Protein AF-A0A9E3J0F0-F1 (afdb_monomer)

Sequence (155 aa):
MRTVVLALVGASLLGAGAAQAAPTAANPTARASAAAAADGRCILVMNLLARDPKNRDAATRGTFYYLGRLAARSQTGDLTAILVASGKSLSGQAQLQSELKRCGGDLNASGGKLGAAFQQLQQMGPAAPAGPAPAAAPTPAPGQPAPLFPPPAPK

Structure (mmCIF, N/CA/C/O backbone):
data_AF-A0A9E3J0F0-F1
#
_entry.id   AF-A0A9E3J0F0-F1
#
loop_
_atom_site.group_PDB
_atom_site.id
_atom_site.type_symbol
_atom_site.label_atom_id
_atom_site.label_alt_id
_atom_site.label_comp_id
_atom_site.label_asym_id
_atom_site.label_entity_id
_atom_site.label_seq_id
_atom_site.pdbx_PDB_ins_code
_atom_site.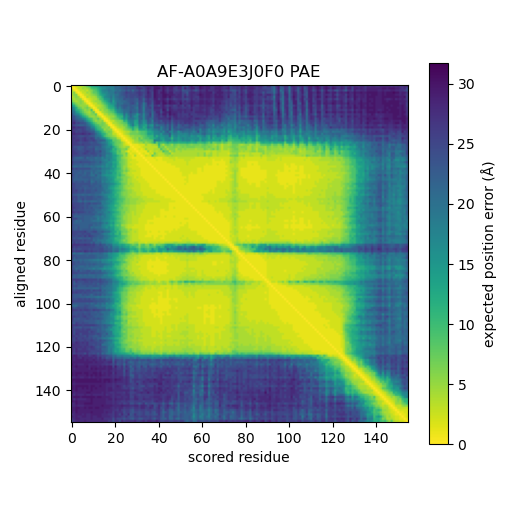Cartn_x
_atom_site.Cartn_y
_atom_site.Cartn_z
_atom_site.occupancy
_atom_site.B_iso_or_equiv
_atom_site.auth_seq_id
_atom_site.auth_comp_id
_atom_site.auth_asym_id
_atom_site.auth_atom_id
_atom_site.pdbx_PDB_model_num
ATOM 1 N N . MET A 1 1 ? -1.176 41.275 8.648 1.00 50.50 1 MET A N 1
ATOM 2 C CA . MET A 1 1 ? -0.461 41.918 9.769 1.00 50.50 1 MET A CA 1
ATOM 3 C C . MET A 1 1 ? 0.715 41.038 10.142 1.00 50.50 1 MET A C 1
ATOM 5 O O . MET A 1 1 ? 0.542 39.841 10.314 1.00 50.50 1 MET A O 1
ATOM 9 N N . ARG A 1 2 ? 1.909 41.632 10.114 1.00 59.38 2 ARG A N 1
ATOM 10 C CA . ARG A 1 2 ? 3.206 41.030 10.427 1.00 59.38 2 ARG A CA 1
ATOM 11 C C . ARG A 1 2 ? 3.333 40.862 11.941 1.00 59.38 2 ARG A C 1
ATOM 13 O O . ARG A 1 2 ? 3.144 41.843 12.655 1.00 59.38 2 ARG A O 1
ATOM 20 N N . THR A 1 3 ? 3.773 39.700 12.407 1.00 55.47 3 THR A N 1
ATOM 21 C CA . THR A 1 3 ? 4.502 39.621 13.679 1.00 55.47 3 THR A CA 1
ATOM 22 C C . THR A 1 3 ? 5.644 38.629 13.532 1.00 55.47 3 THR A C 1
ATOM 24 O O . THR A 1 3 ? 5.456 37.428 13.376 1.00 55.47 3 THR A O 1
ATOM 27 N N . VAL A 1 4 ? 6.833 39.217 13.492 1.00 59.78 4 VAL A N 1
ATOM 28 C CA . VAL A 1 4 ? 8.146 38.595 13.603 1.00 59.78 4 VAL A CA 1
ATOM 29 C C . VAL A 1 4 ? 8.370 38.289 15.081 1.00 59.78 4 VAL A C 1
ATOM 31 O O . VAL A 1 4 ? 8.208 39.200 15.889 1.00 59.78 4 VAL A O 1
ATOM 34 N N . VAL A 1 5 ? 8.801 37.076 15.433 1.00 59.00 5 VAL A N 1
ATOM 35 C CA . VAL A 1 5 ? 9.600 36.869 16.649 1.00 59.00 5 VAL A CA 1
ATOM 36 C C . VAL A 1 5 ? 10.790 35.982 16.314 1.00 59.00 5 VAL A C 1
ATOM 38 O O . VAL A 1 5 ? 10.674 34.822 15.927 1.00 59.00 5 VAL A O 1
ATOM 41 N N . LEU A 1 6 ? 11.929 36.649 16.420 1.00 57.38 6 LEU A N 1
ATOM 42 C CA . LEU A 1 6 ? 13.300 36.189 16.372 1.00 57.38 6 LEU A CA 1
ATOM 43 C C . LEU A 1 6 ? 13.670 35.492 17.697 1.00 57.38 6 LEU A C 1
ATOM 45 O O . LEU A 1 6 ? 13.102 35.815 18.735 1.00 57.38 6 LEU A O 1
ATOM 49 N N . ALA A 1 7 ? 14.742 34.697 17.640 1.00 49.41 7 ALA A N 1
ATOM 50 C CA . ALA A 1 7 ? 15.616 34.269 18.742 1.00 49.41 7 ALA A CA 1
ATOM 51 C C . ALA A 1 7 ? 15.201 33.033 19.569 1.00 49.41 7 ALA A C 1
ATOM 53 O O . ALA A 1 7 ? 14.347 33.089 20.442 1.00 49.41 7 ALA A O 1
ATOM 54 N N . LEU A 1 8 ? 15.952 31.940 19.402 1.00 53.53 8 LEU A N 1
ATOM 55 C CA . LEU A 1 8 ? 17.091 31.660 20.287 1.00 53.53 8 LEU A CA 1
ATOM 56 C C . LEU A 1 8 ? 17.965 30.548 19.696 1.00 53.53 8 LEU A C 1
ATOM 58 O O . LEU A 1 8 ? 17.567 29.396 19.548 1.00 53.53 8 LEU A O 1
ATOM 62 N N . VAL A 1 9 ? 19.182 30.956 19.350 1.00 54.50 9 VAL A N 1
ATOM 63 C CA . VAL A 1 9 ? 20.329 30.103 19.057 1.00 54.50 9 VAL A CA 1
ATOM 64 C C . VAL A 1 9 ? 20.722 29.423 20.368 1.00 54.50 9 VAL A C 1
ATOM 66 O O . VAL A 1 9 ? 21.345 30.035 21.228 1.00 54.50 9 VAL A O 1
ATOM 69 N N . GLY A 1 10 ? 20.305 28.170 20.536 1.00 51.72 10 GLY A N 1
ATOM 70 C CA . GLY A 1 10 ? 20.722 27.295 21.628 1.00 51.72 10 GLY A CA 1
ATOM 71 C C . GLY A 1 10 ? 21.715 26.264 21.113 1.00 51.72 10 GLY A C 1
ATOM 72 O O . GLY A 1 10 ? 21.328 25.170 20.713 1.00 51.72 10 GLY A O 1
ATOM 73 N N . ALA A 1 11 ? 22.996 26.630 21.089 1.00 57.88 11 ALA A N 1
ATOM 74 C CA . ALA A 1 11 ? 24.090 25.704 20.842 1.00 57.88 11 ALA A CA 1
ATOM 75 C C . ALA A 1 11 ? 24.224 24.746 22.038 1.00 57.88 11 ALA A C 1
ATOM 77 O O . ALA A 1 11 ? 24.651 25.136 23.120 1.00 57.88 11 ALA A O 1
ATOM 78 N N . SER A 1 12 ? 23.859 23.481 21.844 1.00 60.09 12 SER A N 1
ATOM 79 C CA . SER A 1 12 ? 24.210 22.377 22.743 1.00 60.09 12 SER A CA 1
ATOM 80 C C . SER A 1 12 ? 24.945 21.317 21.931 1.00 60.09 12 SER A C 1
ATOM 82 O O . SER A 1 12 ? 24.369 20.345 21.455 1.00 60.09 12 SER A O 1
ATOM 84 N N . LEU A 1 13 ? 26.239 21.563 21.728 1.00 60.84 13 LEU A N 1
ATOM 85 C CA . LEU A 1 13 ? 27.208 20.615 21.186 1.00 60.84 13 LEU A CA 1
ATOM 86 C C . LEU A 1 13 ? 27.907 19.918 22.360 1.00 60.84 13 LEU A C 1
ATOM 88 O O . LEU A 1 13 ? 29.009 20.306 22.723 1.00 60.84 13 LEU A O 1
ATOM 92 N N . LEU A 1 14 ? 27.282 18.906 22.967 1.00 54.47 14 LEU A N 1
ATOM 93 C CA . LEU A 1 14 ? 27.993 17.949 23.821 1.00 54.47 14 LEU A CA 1
ATOM 94 C C . LEU A 1 14 ? 27.406 16.539 23.671 1.00 54.47 14 LEU A C 1
ATOM 96 O O . LEU A 1 14 ? 26.352 16.223 24.208 1.00 54.47 14 LEU A O 1
ATOM 100 N N . GLY A 1 15 ? 28.159 15.701 22.956 1.00 57.47 15 GLY A N 1
ATOM 101 C CA . GLY A 1 15 ? 28.500 14.351 23.404 1.00 57.47 15 GLY A CA 1
ATOM 102 C C . GLY A 1 15 ? 27.414 13.276 23.403 1.00 57.47 15 GLY A C 1
ATOM 103 O O . GLY A 1 15 ? 26.814 12.999 24.432 1.00 57.47 15 GLY A O 1
ATOM 104 N N . ALA A 1 16 ? 27.329 12.530 22.303 1.00 52.19 16 ALA A N 1
ATOM 105 C CA . ALA A 1 16 ? 27.197 11.073 22.344 1.00 52.19 16 ALA A CA 1
ATOM 106 C C . ALA A 1 16 ? 27.696 10.519 21.005 1.00 52.19 16 ALA A C 1
ATOM 108 O O . ALA A 1 16 ? 27.053 10.690 19.970 1.00 52.19 16 ALA A O 1
ATOM 109 N N . GLY A 1 17 ? 28.875 9.893 21.009 1.00 50.41 17 GLY A N 1
ATOM 110 C CA . GLY A 1 17 ? 29.367 9.143 19.861 1.00 50.41 17 GLY A CA 1
ATOM 111 C C . GLY A 1 17 ? 28.413 7.988 19.579 1.00 50.41 17 GLY A C 1
ATOM 112 O O . GLY A 1 17 ? 28.479 6.953 20.237 1.00 50.41 17 GLY A O 1
ATOM 113 N N . ALA A 1 18 ? 27.508 8.171 18.619 1.00 58.69 18 ALA A N 1
ATOM 114 C CA . ALA A 1 18 ? 26.725 7.081 18.071 1.00 58.69 18 ALA A CA 1
ATOM 115 C C . ALA A 1 18 ? 27.701 6.149 17.349 1.00 58.69 18 ALA A C 1
ATOM 117 O O . ALA A 1 18 ? 28.163 6.446 16.245 1.00 58.69 18 ALA A O 1
ATOM 118 N N . ALA A 1 19 ? 28.044 5.033 17.995 1.00 58.50 19 A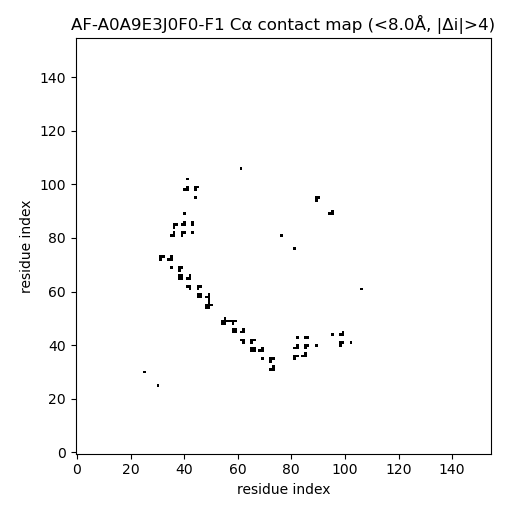LA A N 1
ATOM 119 C CA . ALA A 1 19 ? 28.615 3.888 17.314 1.00 58.50 19 ALA A CA 1
ATOM 120 C C . ALA A 1 19 ? 27.650 3.533 16.178 1.00 58.50 19 ALA A C 1
ATOM 122 O O . ALA A 1 19 ? 26.558 3.011 16.408 1.00 58.50 19 ALA A O 1
ATOM 123 N N . GLN A 1 20 ? 28.023 3.901 14.953 1.00 62.78 20 GLN A N 1
ATOM 124 C CA . GLN A 1 20 ? 27.336 3.479 13.745 1.00 62.78 20 GLN A CA 1
ATOM 125 C C . GLN A 1 20 ? 27.556 1.974 13.661 1.00 62.78 20 GLN A C 1
ATOM 127 O O . GLN A 1 20 ? 28.566 1.512 13.135 1.00 62.78 20 GLN A O 1
ATOM 132 N N . ALA A 1 21 ? 26.649 1.211 14.273 1.00 66.88 21 ALA A N 1
ATOM 133 C CA . ALA A 1 21 ? 26.593 -0.221 14.084 1.00 66.88 21 ALA A CA 1
ATOM 134 C C . ALA A 1 21 ? 26.492 -0.442 12.575 1.00 66.88 21 ALA A C 1
ATOM 136 O O . ALA A 1 21 ? 25.508 -0.043 11.945 1.00 66.88 21 ALA A O 1
ATOM 137 N N . ALA A 1 22 ? 27.558 -0.996 11.993 1.00 68.06 22 ALA A N 1
ATOM 138 C CA . ALA A 1 22 ? 27.574 -1.353 10.588 1.00 68.06 22 ALA A CA 1
ATOM 139 C C . ALA A 1 22 ? 26.326 -2.207 10.315 1.00 68.06 22 ALA A C 1
ATOM 141 O O . ALA A 1 22 ? 26.036 -3.105 11.114 1.00 68.06 22 ALA A O 1
ATOM 142 N N . PRO A 1 23 ? 25.556 -1.923 9.250 1.00 71.75 23 PRO A N 1
ATOM 143 C CA . PRO A 1 23 ? 24.342 -2.665 8.960 1.00 71.75 23 PRO A CA 1
ATOM 144 C C . PRO A 1 23 ? 24.715 -4.134 8.771 1.00 71.75 23 PRO A C 1
ATOM 146 O O . PRO A 1 23 ? 25.288 -4.518 7.752 1.00 71.75 23 PRO A O 1
ATOM 149 N N . THR A 1 24 ? 24.401 -4.966 9.763 1.00 75.69 24 THR A N 1
ATOM 150 C CA . THR A 1 24 ? 24.494 -6.412 9.623 1.00 75.69 24 THR A CA 1
ATOM 151 C C . THR A 1 24 ? 23.595 -6.808 8.460 1.00 75.69 24 THR A C 1
ATOM 153 O O . THR A 1 24 ? 22.435 -6.393 8.367 1.00 75.69 24 THR A O 1
ATOM 156 N N . ALA A 1 25 ? 24.156 -7.555 7.509 1.00 75.88 25 ALA A N 1
ATOM 157 C CA . ALA A 1 25 ? 23.431 -8.005 6.334 1.00 75.88 25 ALA A CA 1
ATOM 158 C C . ALA A 1 25 ? 22.264 -8.897 6.781 1.00 75.88 25 ALA A C 1
ATOM 160 O O . ALA A 1 25 ? 22.436 -10.076 7.080 1.00 75.88 25 ALA A O 1
ATOM 161 N N . ALA A 1 26 ? 21.069 -8.315 6.878 1.00 73.38 26 ALA A N 1
ATOM 162 C CA . ALA A 1 26 ? 19.879 -9.065 7.237 1.00 73.38 26 ALA A CA 1
ATOM 163 C C . ALA A 1 26 ? 19.598 -10.133 6.173 1.00 73.38 26 ALA A C 1
ATOM 165 O O . ALA A 1 26 ? 19.690 -9.862 4.971 1.00 73.38 26 ALA A O 1
ATOM 166 N N . ASN A 1 27 ? 19.217 -11.326 6.634 1.00 82.94 27 ASN A N 1
ATOM 167 C CA . ASN A 1 27 ? 18.848 -12.454 5.786 1.00 82.94 27 ASN A CA 1
ATOM 168 C C . ASN A 1 27 ? 17.773 -12.012 4.760 1.00 82.94 27 ASN A C 1
ATOM 170 O O . ASN A 1 27 ? 16.755 -11.435 5.169 1.00 82.94 27 ASN A O 1
ATOM 174 N N . PRO A 1 28 ? 17.967 -12.244 3.444 1.00 83.00 28 PRO A N 1
ATOM 175 C CA . PRO A 1 28 ? 17.015 -11.833 2.408 1.00 83.00 28 PRO A CA 1
ATOM 176 C C . PRO A 1 28 ? 15.599 -12.368 2.659 1.00 83.00 28 PRO A C 1
ATOM 178 O O . PRO A 1 28 ? 14.625 -11.649 2.430 1.00 83.00 28 PRO A O 1
ATOM 181 N N . THR A 1 29 ? 15.474 -13.567 3.232 1.00 82.69 29 THR A N 1
ATOM 182 C CA . THR A 1 29 ? 14.188 -14.167 3.607 1.00 82.69 29 THR A CA 1
ATOM 183 C C . THR A 1 29 ? 13.474 -13.355 4.689 1.00 82.69 29 THR A C 1
ATOM 185 O O . THR A 1 29 ? 12.274 -13.096 4.590 1.00 82.69 29 THR A O 1
ATOM 188 N N . ALA A 1 30 ? 14.207 -12.868 5.696 1.00 83.50 30 ALA A N 1
ATOM 189 C CA . ALA A 1 30 ? 13.634 -12.034 6.751 1.00 83.50 30 ALA A CA 1
ATOM 190 C C . ALA A 1 30 ? 13.134 -10.693 6.189 1.00 83.50 30 ALA A C 1
ATOM 192 O O . ALA A 1 30 ? 12.028 -10.256 6.512 1.00 83.50 30 ALA A O 1
ATOM 193 N N . ARG A 1 31 ? 13.893 -10.072 5.274 1.00 84.00 31 ARG A N 1
ATOM 194 C CA . ARG A 1 31 ? 13.457 -8.845 4.586 1.00 84.00 31 ARG A CA 1
ATOM 195 C C . ARG A 1 31 ? 12.195 -9.069 3.754 1.00 84.00 31 ARG A C 1
ATOM 197 O O . ARG A 1 31 ? 11.279 -8.253 3.836 1.00 84.00 31 ARG A O 1
ATOM 204 N N . ALA A 1 32 ? 12.123 -10.170 3.004 1.00 86.19 32 ALA A N 1
ATOM 205 C CA . ALA A 1 32 ? 10.938 -10.524 2.225 1.00 86.19 32 ALA A CA 1
ATOM 206 C C . ALA A 1 32 ? 9.702 -10.711 3.123 1.00 86.19 32 ALA A C 1
ATOM 208 O O . ALA A 1 32 ? 8.632 -10.195 2.805 1.00 86.19 32 ALA A O 1
ATOM 209 N N . SER A 1 33 ? 9.862 -11.356 4.284 1.00 87.38 33 SER A N 1
ATOM 210 C CA . SER A 1 33 ? 8.766 -11.551 5.244 1.00 87.38 33 SER A CA 1
ATOM 211 C C . SER A 1 33 ? 8.252 -10.236 5.852 1.00 87.38 33 SER A C 1
ATOM 213 O O . SER A 1 33 ? 7.043 -10.011 5.910 1.00 87.38 33 SER A O 1
ATOM 215 N N . ALA A 1 34 ? 9.147 -9.315 6.226 1.00 91.88 34 ALA A N 1
ATOM 216 C CA . ALA A 1 34 ? 8.766 -8.007 6.762 1.00 91.88 34 ALA A CA 1
ATOM 217 C C . ALA A 1 34 ? 8.068 -7.137 5.703 1.00 91.88 34 ALA A C 1
ATOM 219 O O . ALA A 1 34 ? 7.081 -6.455 5.989 1.00 91.88 34 ALA A O 1
ATOM 220 N N . ALA A 1 35 ? 8.559 -7.199 4.466 1.00 93.75 35 ALA A N 1
ATOM 221 C CA . ALA A 1 35 ? 7.948 -6.563 3.310 1.00 93.75 35 ALA A CA 1
ATOM 222 C C . ALA A 1 35 ? 6.531 -7.100 3.040 1.00 93.75 35 ALA A C 1
ATOM 224 O O . ALA A 1 35 ? 5.602 -6.306 2.899 1.00 93.75 35 ALA A O 1
ATOM 225 N N . ALA A 1 36 ? 6.348 -8.423 3.054 1.00 94.19 36 ALA A N 1
ATOM 226 C CA . ALA A 1 36 ? 5.044 -9.061 2.895 1.00 94.19 36 ALA A CA 1
ATOM 227 C C . ALA A 1 36 ? 4.056 -8.655 4.004 1.00 94.19 36 ALA A C 1
ATOM 229 O O . ALA A 1 36 ? 2.910 -8.310 3.721 1.00 94.19 36 ALA A O 1
ATOM 230 N N . ALA A 1 37 ? 4.505 -8.600 5.262 1.00 94.81 37 ALA A N 1
ATOM 231 C CA . ALA A 1 37 ? 3.677 -8.141 6.377 1.00 94.81 37 ALA A CA 1
ATOM 232 C C . ALA A 1 37 ? 3.244 -6.669 6.227 1.00 94.81 37 ALA A C 1
ATOM 234 O O . ALA A 1 37 ? 2.113 -6.311 6.571 1.00 94.81 37 ALA A O 1
ATOM 235 N N . ALA A 1 38 ? 4.124 -5.806 5.704 1.00 96.56 38 ALA A N 1
ATOM 236 C CA . ALA A 1 38 ? 3.802 -4.410 5.417 1.00 96.56 38 ALA A CA 1
ATOM 237 C C . ALA A 1 38 ? 2.763 -4.273 4.294 1.00 96.56 38 ALA A C 1
ATOM 239 O O . ALA A 1 38 ? 1.814 -3.504 4.450 1.00 96.56 38 ALA A O 1
ATOM 240 N N . ASP A 1 39 ? 2.906 -5.042 3.212 1.00 96.88 39 ASP A N 1
ATOM 241 C CA . ASP A 1 39 ? 1.939 -5.064 2.110 1.00 96.88 39 ASP A CA 1
ATOM 242 C C . ASP A 1 39 ? 0.576 -5.611 2.597 1.00 96.88 39 ASP A C 1
ATOM 244 O O . ASP A 1 39 ? -0.466 -5.022 2.309 1.00 96.88 39 ASP A O 1
ATOM 248 N N . GLY A 1 40 ? 0.576 -6.652 3.442 1.00 96.75 40 GLY A N 1
ATOM 249 C CA . GLY A 1 40 ? -0.629 -7.187 4.086 1.00 96.75 40 GLY A CA 1
ATOM 250 C C . GLY A 1 40 ? -1.363 -6.161 4.957 1.00 96.75 40 GLY A C 1
ATOM 251 O O . GLY A 1 40 ? -2.586 -6.041 4.877 1.00 96.75 40 GLY A O 1
ATOM 252 N N . ARG A 1 41 ? -0.638 -5.340 5.732 1.00 97.94 41 ARG A N 1
ATOM 253 C CA . ARG A 1 41 ? -1.250 -4.227 6.483 1.00 97.94 41 ARG A CA 1
ATOM 254 C C . ARG A 1 41 ? -1.884 -3.201 5.550 1.00 97.94 41 ARG A C 1
ATOM 256 O O . ARG A 1 41 ? -3.010 -2.778 5.801 1.00 97.94 41 ARG A O 1
ATOM 263 N N . CYS A 1 42 ? -1.210 -2.847 4.456 1.00 98.19 42 CYS A N 1
ATOM 264 C CA . CYS A 1 42 ? -1.759 -1.908 3.484 1.00 98.19 42 CYS A CA 1
ATOM 265 C C . CYS A 1 42 ? -3.038 -2.426 2.816 1.00 98.19 42 CYS A C 1
ATOM 267 O O . CYS A 1 42 ? -3.982 -1.655 2.658 1.00 98.19 42 CYS A O 1
ATOM 269 N N . ILE A 1 43 ? -3.122 -3.722 2.501 1.00 98.12 43 ILE A N 1
ATOM 270 C CA . ILE A 1 43 ? -4.356 -4.347 1.999 1.00 98.12 43 ILE A CA 1
ATOM 271 C C . ILE A 1 43 ? -5.505 -4.153 2.996 1.00 98.12 43 ILE A C 1
ATOM 273 O O . ILE A 1 43 ? -6.599 -3.747 2.603 1.00 98.12 43 ILE A O 1
ATOM 277 N N . LEU A 1 44 ? -5.273 -4.405 4.286 1.00 98.00 44 LEU A N 1
ATOM 278 C CA . LEU A 1 44 ? -6.308 -4.278 5.317 1.00 98.00 44 LEU A CA 1
ATOM 279 C C . LEU A 1 44 ? -6.775 -2.832 5.501 1.00 98.00 44 LEU A C 1
ATOM 281 O O . LEU A 1 44 ? -7.978 -2.576 5.562 1.00 98.00 44 LEU A O 1
ATOM 285 N N . VAL A 1 45 ? -5.840 -1.879 5.540 1.00 98.06 45 VAL A N 1
ATOM 286 C CA . VAL A 1 45 ? -6.175 -0.456 5.672 1.00 98.06 45 VAL A CA 1
ATOM 287 C C . VAL A 1 45 ? -6.959 0.048 4.459 1.00 98.06 45 VAL A C 1
ATOM 289 O O . VAL A 1 45 ? -7.948 0.759 4.629 1.00 98.06 45 VAL A O 1
ATOM 292 N N . MET A 1 46 ? -6.581 -0.356 3.243 1.00 98.00 46 MET A N 1
ATOM 293 C CA . MET A 1 46 ? -7.322 0.011 2.033 1.00 98.00 46 MET A CA 1
ATOM 294 C C . MET A 1 46 ? -8.720 -0.615 2.014 1.00 98.00 46 MET A C 1
ATOM 296 O O . MET A 1 46 ? -9.692 0.073 1.718 1.00 98.00 46 MET A O 1
ATOM 300 N N . ASN A 1 47 ? -8.872 -1.875 2.423 1.00 97.56 47 ASN A N 1
ATOM 301 C CA . ASN A 1 47 ? -10.198 -2.488 2.556 1.00 97.56 47 ASN A CA 1
ATOM 302 C C . ASN A 1 47 ? -11.093 -1.750 3.560 1.00 97.56 47 ASN A C 1
ATOM 304 O O . ASN A 1 47 ? -12.295 -1.611 3.335 1.00 97.56 47 ASN A O 1
ATOM 308 N N . LEU A 1 48 ? -10.523 -1.244 4.656 1.00 96.94 48 LEU A N 1
ATOM 309 C CA . LEU A 1 48 ? -11.277 -0.434 5.604 1.00 96.94 48 LEU A CA 1
ATOM 310 C C . LEU A 1 48 ? -11.671 0.923 5.006 1.00 96.94 48 LEU A C 1
ATOM 312 O O . LEU A 1 48 ? -12.823 1.332 5.143 1.00 96.94 48 LEU A O 1
ATOM 316 N N . LEU A 1 49 ? -10.750 1.589 4.304 1.00 96.94 49 LEU A N 1
ATOM 317 C CA . LEU A 1 49 ? -11.013 2.856 3.621 1.00 96.94 49 LEU A CA 1
ATOM 318 C C . LEU A 1 49 ? -12.106 2.715 2.547 1.00 96.94 49 LEU A C 1
ATOM 320 O O . LEU A 1 49 ? -12.929 3.613 2.386 1.00 96.94 49 LEU A O 1
ATOM 324 N N . ALA A 1 50 ? -12.168 1.567 1.865 1.00 97.69 50 ALA A N 1
ATOM 325 C CA . ALA A 1 50 ? -13.161 1.278 0.831 1.00 97.69 50 ALA A CA 1
ATOM 326 C C . ALA A 1 50 ? -14.614 1.213 1.346 1.00 97.69 50 ALA A C 1
ATOM 328 O O . ALA A 1 50 ? -15.563 1.229 0.548 1.00 97.69 50 ALA A O 1
ATOM 329 N N . ARG A 1 51 ? -14.809 1.152 2.673 1.00 97.50 51 ARG A N 1
ATOM 330 C CA . ARG A 1 51 ? -16.141 1.232 3.290 1.00 97.50 51 ARG A CA 1
ATOM 331 C C . ARG A 1 51 ? -16.781 2.602 3.080 1.00 97.50 51 ARG A C 1
ATOM 333 O O . ARG A 1 51 ? -17.997 2.657 2.914 1.00 97.50 51 ARG A O 1
ATOM 340 N N . ASP A 1 52 ? -15.985 3.670 3.023 1.00 97.25 52 ASP A N 1
ATOM 341 C CA . ASP A 1 52 ? -16.466 5.003 2.658 1.00 97.25 52 ASP A CA 1
ATOM 342 C C . ASP A 1 52 ? -16.670 5.084 1.131 1.00 97.25 52 ASP A C 1
ATOM 344 O O . ASP A 1 52 ? -15.698 4.942 0.379 1.00 97.25 52 ASP A O 1
ATOM 348 N N . PRO A 1 53 ? -17.901 5.338 0.641 1.00 97.31 53 PRO A N 1
ATOM 349 C CA . PRO A 1 53 ? -18.176 5.478 -0.787 1.00 97.31 53 PRO A CA 1
ATOM 350 C C . PRO A 1 53 ? -17.288 6.509 -1.487 1.00 97.31 53 PRO A C 1
ATOM 352 O O . PRO A 1 53 ? -16.928 6.305 -2.643 1.00 97.31 53 PRO A O 1
ATOM 355 N N . LYS A 1 54 ? -16.884 7.582 -0.792 1.00 97.94 54 LYS A N 1
ATOM 356 C CA . LYS A 1 54 ? -16.032 8.638 -1.360 1.00 97.94 54 LYS A CA 1
ATOM 357 C C . LYS A 1 54 ? -14.627 8.146 -1.696 1.00 97.94 54 LYS A C 1
ATOM 359 O O . LYS A 1 54 ? -13.982 8.701 -2.579 1.00 97.94 54 LYS A O 1
ATOM 364 N N . ASN A 1 55 ? -14.155 7.112 -1.001 1.00 97.44 55 ASN A N 1
ATOM 365 C CA . ASN A 1 55 ? -12.799 6.591 -1.149 1.00 97.44 55 ASN A CA 1
ATOM 366 C C . ASN A 1 55 ? -12.748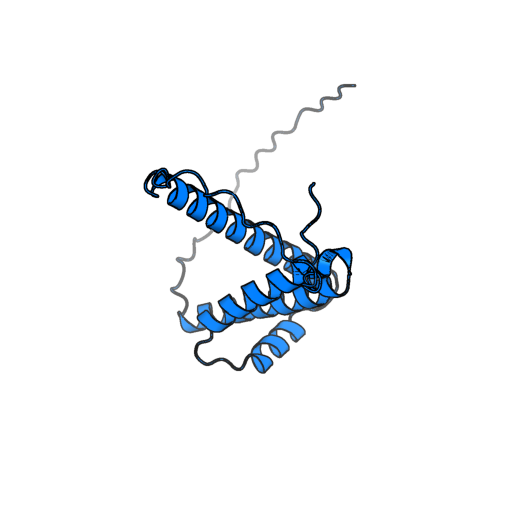 5.226 -1.843 1.00 97.44 55 ASN A C 1
ATOM 368 O O . ASN A 1 55 ? -11.654 4.729 -2.109 1.00 97.44 55 ASN A O 1
ATOM 372 N N . ARG A 1 56 ? -13.904 4.619 -2.143 1.00 97.12 56 ARG A N 1
ATOM 373 C CA . ARG A 1 56 ? -14.016 3.231 -2.609 1.00 97.12 56 ARG A CA 1
ATOM 374 C C . ARG A 1 56 ? -13.132 2.927 -3.812 1.00 97.12 56 ARG A C 1
ATOM 376 O O . ARG A 1 56 ? -12.296 2.037 -3.726 1.00 97.12 56 ARG A O 1
ATOM 383 N N . ASP A 1 57 ? -13.234 3.708 -4.880 1.00 96.31 57 ASP A N 1
ATOM 384 C CA . ASP A 1 57 ? -12.471 3.448 -6.106 1.00 96.31 57 ASP A CA 1
ATOM 385 C C . ASP A 1 57 ? -10.957 3.562 -5.897 1.00 96.31 57 ASP A C 1
ATOM 387 O O . ASP A 1 57 ? -10.179 2.747 -6.400 1.00 96.31 57 ASP A O 1
ATOM 391 N N . ALA A 1 58 ? -10.518 4.577 -5.147 1.00 94.44 58 ALA A N 1
ATOM 392 C CA . ALA A 1 58 ? -9.104 4.780 -4.848 1.00 94.44 58 ALA A CA 1
ATOM 393 C C . ALA A 1 58 ? -8.558 3.654 -3.960 1.00 94.44 58 ALA A C 1
ATOM 395 O O . ALA A 1 58 ? -7.495 3.100 -4.244 1.00 94.44 58 ALA A O 1
ATOM 396 N N . ALA A 1 59 ? -9.313 3.280 -2.931 1.00 97.25 59 ALA A N 1
ATOM 397 C CA . ALA A 1 59 ? -8.964 2.218 -2.007 1.00 97.25 5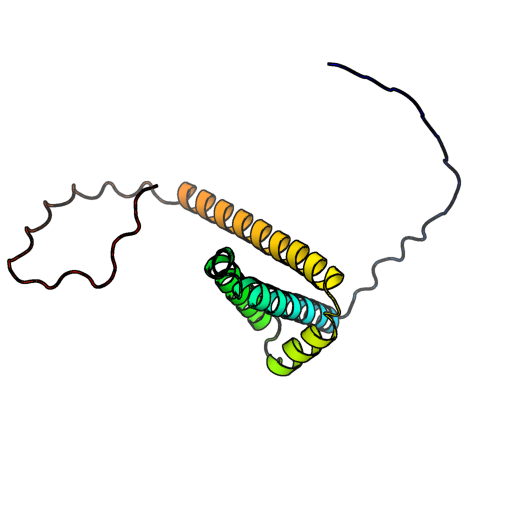9 ALA A CA 1
ATOM 398 C C . ALA A 1 59 ? -8.915 0.847 -2.697 1.00 97.25 59 ALA A C 1
ATOM 400 O O . ALA A 1 59 ? -7.950 0.110 -2.515 1.00 97.25 59 ALA A O 1
ATOM 401 N N . THR A 1 60 ? -9.882 0.527 -3.561 1.00 97.62 60 THR A N 1
ATOM 402 C CA . THR A 1 60 ? -9.892 -0.716 -4.345 1.00 97.62 60 THR A CA 1
ATOM 403 C C . THR A 1 60 ? -8.663 -0.821 -5.250 1.00 97.62 60 THR A C 1
ATOM 405 O O . THR A 1 60 ? -7.999 -1.858 -5.259 1.00 97.62 60 THR A O 1
ATOM 408 N N . ARG A 1 61 ? -8.285 0.258 -5.953 1.00 96.94 61 ARG A N 1
ATOM 409 C CA . ARG A 1 61 ? -7.032 0.292 -6.732 1.00 96.94 61 ARG A CA 1
ATOM 410 C C . ARG A 1 61 ? -5.801 0.085 -5.848 1.00 96.94 61 ARG A C 1
ATOM 412 O O . ARG A 1 61 ? -4.906 -0.675 -6.217 1.00 96.94 61 ARG A O 1
ATOM 419 N N . GLY A 1 62 ? -5.775 0.717 -4.674 1.00 96.94 62 GLY A N 1
ATOM 420 C CA . GLY A 1 62 ? -4.723 0.523 -3.677 1.00 96.94 62 GLY A CA 1
ATOM 421 C C . GLY A 1 62 ? -4.604 -0.935 -3.227 1.00 96.94 62 GLY A C 1
ATOM 422 O O . GLY A 1 62 ? -3.505 -1.486 -3.217 1.00 96.94 62 GLY A O 1
ATOM 423 N N . THR A 1 63 ? -5.728 -1.591 -2.932 1.00 98.12 63 THR A N 1
ATOM 424 C CA . THR A 1 63 ? -5.781 -3.014 -2.571 1.00 98.12 63 TH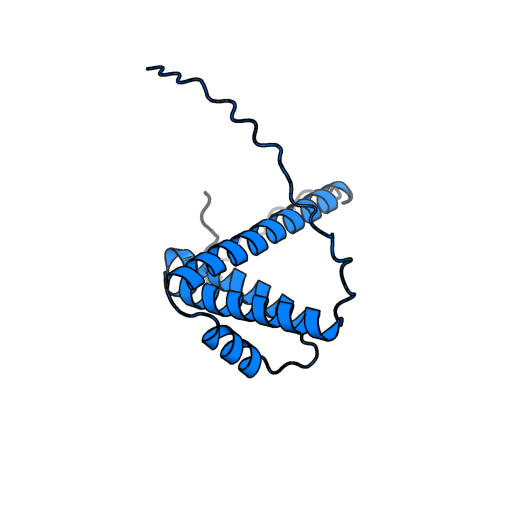R A CA 1
ATOM 425 C C . THR A 1 63 ? -5.153 -3.891 -3.652 1.00 98.12 63 THR A C 1
ATOM 427 O O . THR A 1 63 ? -4.289 -4.707 -3.334 1.00 98.12 63 THR A O 1
ATOM 430 N N . PHE A 1 64 ? -5.515 -3.703 -4.926 1.00 97.75 64 PHE A N 1
ATOM 431 C CA . PHE A 1 64 ? -4.940 -4.490 -6.024 1.00 97.75 64 PHE A CA 1
ATOM 432 C C . PHE A 1 64 ? -3.443 -4.240 -6.221 1.00 97.75 64 PHE A C 1
ATOM 434 O O . PHE A 1 64 ? -2.691 -5.186 -6.452 1.00 97.75 64 PHE A O 1
ATOM 441 N N . TYR A 1 65 ? -2.992 -2.993 -6.075 1.00 97.81 65 TYR A N 1
ATOM 442 C CA . TYR A 1 65 ? -1.569 -2.658 -6.123 1.00 97.81 65 TYR A CA 1
ATOM 443 C C . TYR A 1 65 ? -0.769 -3.428 -5.057 1.00 97.81 65 TYR A C 1
ATOM 445 O O . TYR A 1 65 ? 0.253 -4.045 -5.372 1.00 97.81 65 TYR A O 1
ATOM 453 N N . TYR A 1 66 ? -1.239 -3.443 -3.805 1.00 97.69 66 TYR A N 1
ATOM 454 C CA . TYR A 1 66 ? -0.549 -4.164 -2.732 1.00 97.69 66 TYR A CA 1
ATOM 455 C C . TYR A 1 66 ? -0.676 -5.676 -2.851 1.00 97.69 66 TYR A C 1
ATOM 457 O O . TYR A 1 66 ? 0.277 -6.375 -2.521 1.00 97.69 66 TYR A O 1
ATOM 465 N N . LEU A 1 67 ? -1.795 -6.183 -3.370 1.00 96.25 67 LEU A N 1
ATOM 466 C CA . LEU A 1 67 ? -1.953 -7.606 -3.652 1.00 96.25 67 LEU A CA 1
ATOM 467 C C . LEU A 1 67 ? -0.945 -8.079 -4.709 1.00 96.25 67 LEU A C 1
ATOM 469 O O . LEU A 1 67 ? -0.287 -9.095 -4.508 1.00 96.25 67 LEU A O 1
ATOM 473 N N . GLY A 1 68 ? -0.758 -7.312 -5.789 1.00 95.00 68 GLY A N 1
ATOM 474 C CA . GLY A 1 68 ? 0.246 -7.611 -6.813 1.00 95.00 68 GLY A CA 1
ATOM 475 C C . GLY A 1 68 ? 1.677 -7.570 -6.267 1.00 95.00 68 GLY A C 1
ATOM 476 O O . GLY A 1 68 ? 2.468 -8.477 -6.524 1.00 95.00 68 GLY A O 1
ATOM 477 N N . ARG A 1 69 ? 2.007 -6.561 -5.446 1.00 95.19 69 ARG A N 1
ATOM 478 C CA . ARG A 1 69 ? 3.307 -6.490 -4.752 1.00 95.19 69 ARG A CA 1
ATOM 479 C C . ARG A 1 69 ? 3.533 -7.660 -3.807 1.00 95.19 69 ARG A C 1
ATOM 481 O O . ARG A 1 69 ? 4.638 -8.197 -3.769 1.00 95.19 69 ARG A O 1
ATOM 488 N N . LEU A 1 70 ? 2.504 -8.033 -3.053 1.00 94.62 70 LEU A N 1
ATOM 489 C CA . LEU A 1 70 ? 2.559 -9.148 -2.124 1.00 94.62 70 LEU A CA 1
ATOM 490 C C . LEU A 1 70 ? 2.804 -10.452 -2.887 1.00 94.62 70 LEU A C 1
ATOM 492 O O . LEU A 1 70 ? 3.772 -11.136 -2.581 1.00 94.62 70 LEU A O 1
ATOM 496 N N . ALA A 1 71 ? 2.033 -10.721 -3.947 1.00 93.00 71 ALA A N 1
ATOM 497 C CA . ALA A 1 71 ? 2.199 -11.897 -4.802 1.00 93.00 71 ALA A CA 1
ATOM 498 C C . ALA A 1 71 ? 3.607 -11.996 -5.419 1.00 93.00 71 ALA A C 1
ATOM 500 O O . ALA A 1 71 ? 4.190 -13.075 -5.458 1.00 93.00 71 ALA A O 1
ATOM 501 N N . ALA A 1 72 ? 4.197 -10.870 -5.835 1.00 92.38 72 ALA A N 1
ATOM 502 C CA . ALA A 1 72 ? 5.561 -10.845 -6.367 1.00 92.38 72 ALA A CA 1
ATOM 503 C C . ALA A 1 72 ? 6.640 -11.183 -5.316 1.00 92.38 72 ALA A C 1
ATOM 505 O O . ALA A 1 72 ? 7.728 -11.640 -5.669 1.00 92.38 72 ALA A O 1
ATOM 506 N N . ARG A 1 73 ? 6.367 -10.941 -4.028 1.00 89.06 73 ARG A N 1
ATOM 507 C CA . ARG A 1 73 ? 7.314 -11.150 -2.915 1.00 89.06 73 ARG A CA 1
ATOM 508 C C . ARG A 1 73 ? 7.127 -12.495 -2.235 1.00 89.06 73 ARG A C 1
ATOM 510 O O . ARG A 1 73 ? 8.102 -13.118 -1.826 1.00 89.06 73 ARG A O 1
ATOM 517 N N . SER A 1 74 ? 5.882 -12.935 -2.103 1.00 74.44 74 SER A N 1
ATOM 518 C CA . SER A 1 74 ? 5.519 -14.221 -1.533 1.00 74.44 74 SER A CA 1
ATOM 519 C C . SER A 1 74 ? 5.291 -15.217 -2.665 1.00 74.44 74 SER A C 1
ATOM 521 O O . SER A 1 74 ? 4.155 -15.588 -2.941 1.00 74.44 74 SER A O 1
ATOM 523 N N . GLN A 1 75 ? 6.368 -15.676 -3.313 1.00 65.38 75 GLN A N 1
ATOM 524 C CA . GLN A 1 75 ? 6.266 -16.717 -4.350 1.00 65.38 75 GLN A CA 1
ATOM 525 C C . GLN A 1 75 ? 5.608 -18.019 -3.838 1.00 65.38 75 GLN A C 1
ATOM 527 O O . GLN A 1 75 ? 5.238 -18.871 -4.637 1.00 65.38 75 GLN A O 1
ATOM 532 N N . THR A 1 76 ? 5.448 -18.178 -2.517 1.00 59.59 76 THR A N 1
ATOM 533 C CA . THR A 1 76 ? 4.953 -19.400 -1.861 1.00 59.59 76 THR A CA 1
ATOM 534 C C . THR A 1 76 ? 4.075 -19.154 -0.619 1.00 59.59 76 THR A C 1
ATOM 536 O O . THR A 1 76 ? 3.761 -20.096 0.102 1.00 59.59 76 THR A O 1
ATOM 539 N N . GLY A 1 77 ? 3.710 -17.904 -0.306 1.00 66.94 77 GLY A N 1
ATOM 540 C CA . GLY A 1 77 ? 3.097 -17.565 0.987 1.00 66.94 77 GLY A CA 1
ATOM 541 C C . GLY A 1 77 ? 1.578 -17.737 1.033 1.00 66.94 77 GLY A C 1
ATOM 542 O O . GLY A 1 77 ? 0.875 -17.268 0.142 1.00 66.94 77 GLY A O 1
ATOM 543 N N . ASP A 1 78 ? 1.070 -18.335 2.114 1.00 89.12 78 ASP A N 1
ATOM 544 C CA . ASP A 1 78 ? -0.358 -18.344 2.449 1.00 89.12 78 ASP A CA 1
ATOM 545 C C . ASP A 1 78 ? -0.839 -16.904 2.712 1.00 89.12 78 ASP A C 1
ATOM 547 O O . ASP A 1 78 ? -0.597 -16.319 3.775 1.00 89.12 78 ASP A O 1
ATOM 551 N N . LEU A 1 79 ? -1.514 -16.324 1.715 1.00 91.44 79 LEU A N 1
ATOM 552 C CA . LEU A 1 79 ? -2.096 -14.983 1.780 1.00 91.44 79 LEU A CA 1
ATOM 553 C C . LEU A 1 79 ? -2.986 -14.814 3.016 1.00 91.44 79 LEU A C 1
ATOM 555 O O . LEU A 1 79 ? -2.950 -13.765 3.659 1.00 91.44 79 LEU A O 1
ATOM 559 N N . THR A 1 80 ? -3.752 -15.845 3.374 1.00 93.88 80 THR A N 1
ATOM 560 C CA . THR A 1 80 ? -4.634 -15.824 4.542 1.00 93.88 80 THR A CA 1
ATOM 561 C C . THR A 1 80 ? -3.814 -15.678 5.816 1.00 93.88 80 THR A C 1
ATOM 563 O O . THR A 1 80 ? -4.091 -14.787 6.620 1.00 93.88 80 THR A O 1
ATOM 566 N N . ALA A 1 81 ? -2.760 -16.482 5.984 1.00 93.81 81 ALA A N 1
ATOM 567 C CA . ALA A 1 81 ? -1.882 -16.395 7.148 1.00 93.81 81 ALA A CA 1
ATOM 568 C C . ALA A 1 81 ? -1.222 -15.011 7.274 1.00 93.81 81 ALA A C 1
ATOM 570 O O . ALA A 1 81 ? -1.186 -14.442 8.369 1.00 93.81 81 ALA A O 1
ATOM 571 N N . ILE A 1 82 ? -0.763 -14.435 6.156 1.00 93.94 82 ILE A N 1
ATOM 572 C CA . ILE A 1 82 ? -0.164 -13.092 6.129 1.00 93.94 82 ILE A CA 1
ATOM 573 C C . ILE A 1 82 ? -1.187 -12.039 6.554 1.00 93.94 82 ILE A C 1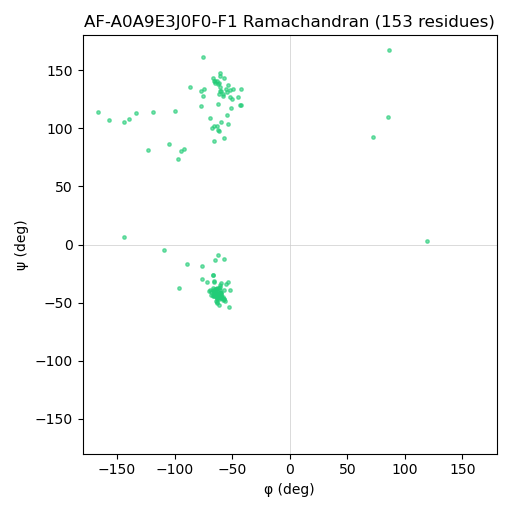
ATOM 575 O O . ILE A 1 82 ? -0.906 -11.245 7.449 1.00 93.94 82 ILE A O 1
ATOM 579 N N . LEU A 1 83 ? -2.384 -12.038 5.961 1.00 95.50 83 LEU A N 1
ATOM 580 C CA . LEU A 1 83 ? -3.417 -11.054 6.287 1.00 95.50 83 LEU A CA 1
ATOM 581 C C . LEU A 1 83 ? -3.892 -11.182 7.738 1.00 95.50 83 LEU A C 1
ATOM 583 O O . LEU A 1 83 ? -4.073 -10.167 8.407 1.00 95.50 83 LEU A O 1
ATOM 587 N N . VAL A 1 84 ? -4.026 -12.401 8.266 1.00 96.06 84 VAL A N 1
ATOM 588 C CA . VAL A 1 84 ? -4.364 -12.627 9.679 1.00 96.06 84 VAL A CA 1
ATOM 589 C C . VAL A 1 84 ? -3.269 -12.081 10.599 1.00 96.06 84 VAL A C 1
ATOM 591 O O . VAL A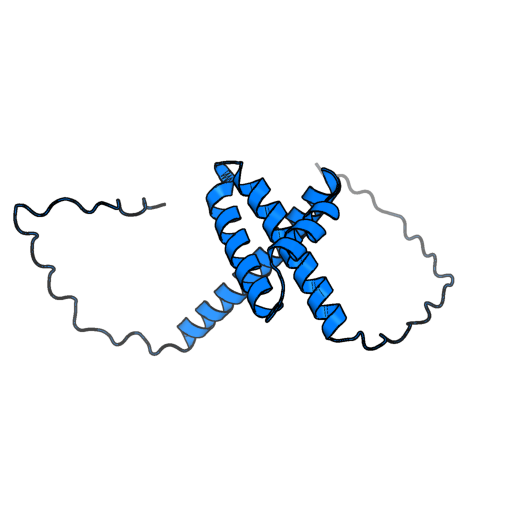 1 84 ? -3.574 -11.382 11.567 1.00 96.06 84 VAL A O 1
ATOM 594 N N . ALA A 1 85 ? -1.994 -12.354 10.304 1.00 94.88 85 ALA A N 1
ATOM 595 C CA . ALA A 1 85 ? -0.872 -11.832 11.083 1.00 94.88 85 ALA A CA 1
ATOM 596 C C . ALA A 1 85 ? -0.794 -10.295 11.020 1.00 94.88 85 ALA A C 1
ATOM 598 O O . ALA A 1 85 ? -0.667 -9.634 12.054 1.00 94.88 85 ALA A O 1
ATOM 599 N N . SER A 1 86 ? -0.950 -9.712 9.829 1.00 95.38 86 SER A N 1
ATOM 600 C CA . SER A 1 86 ? -1.008 -8.262 9.630 1.00 95.38 86 SER A CA 1
ATOM 601 C C . SER A 1 86 ? -2.179 -7.633 10.386 1.00 95.38 86 SER A C 1
ATOM 603 O O . SER A 1 86 ? -1.994 -6.594 11.017 1.00 95.38 86 SER A O 1
ATOM 605 N N . GLY A 1 87 ? -3.354 -8.267 10.392 1.00 96.06 87 GLY A N 1
ATOM 606 C CA . GLY A 1 87 ? -4.534 -7.784 11.111 1.00 96.06 87 GLY A CA 1
ATOM 607 C C . GLY A 1 87 ? -4.331 -7.752 12.619 1.00 96.06 87 GLY A C 1
ATOM 608 O O . GLY A 1 87 ? -4.622 -6.739 13.247 1.00 96.06 87 GLY A O 1
ATOM 609 N N . LYS A 1 88 ? -3.729 -8.801 13.193 1.00 96.19 88 LYS A N 1
ATOM 610 C CA . LYS A 1 88 ? -3.351 -8.828 14.618 1.00 96.19 88 LYS A CA 1
ATOM 611 C C . LYS A 1 88 ? -2.373 -7.714 14.982 1.00 96.19 88 LYS A C 1
ATOM 613 O O . LYS A 1 88 ? -2.412 -7.208 16.097 1.00 96.19 88 LYS A O 1
ATOM 618 N N . SER A 1 89 ? -1.501 -7.338 14.047 1.00 94.31 89 SER A N 1
ATOM 619 C CA . SER A 1 89 ? -0.537 -6.264 14.273 1.00 94.31 89 SER A CA 1
ATOM 620 C C . SER A 1 89 ? -1.150 -4.868 14.203 1.00 94.31 89 SER A C 1
ATOM 622 O O . SER A 1 89 ? -0.513 -3.950 14.693 1.00 94.31 89 SER A O 1
ATOM 624 N N . LEU A 1 90 ? -2.333 -4.688 13.601 1.00 94.25 90 LEU A N 1
ATOM 625 C CA . LEU A 1 90 ? -3.028 -3.403 13.475 1.00 94.25 90 LEU A CA 1
ATOM 626 C C . LEU A 1 90 ? -3.986 -3.202 14.654 1.00 94.25 90 LEU A C 1
ATOM 628 O O . LEU A 1 90 ? -5.186 -3.449 14.544 1.00 94.25 90 LEU A O 1
ATOM 632 N N . SER A 1 91 ? -3.467 -2.735 15.787 1.00 91.75 91 SER A N 1
ATOM 633 C CA . SER A 1 91 ? -4.285 -2.446 16.965 1.00 91.75 91 SER A CA 1
ATOM 634 C C . SER A 1 91 ? -4.588 -0.951 17.078 1.00 91.75 91 SER A C 1
ATOM 636 O O . SER A 1 91 ? -3.701 -0.130 17.310 1.00 91.75 91 SER A O 1
ATOM 638 N N . GLY A 1 92 ? -5.869 -0.600 16.954 1.00 93.81 92 GLY A N 1
ATOM 639 C CA . GLY A 1 92 ? -6.384 0.731 17.273 1.00 93.81 92 GLY A CA 1
ATOM 640 C C . GLY A 1 92 ? -6.301 1.778 16.156 1.00 93.81 92 GLY A C 1
ATOM 641 O O . GLY A 1 92 ? -5.634 1.630 15.131 1.00 93.81 92 GLY A O 1
ATOM 642 N N . GLN A 1 93 ? -7.010 2.884 16.388 1.00 94.00 93 GLN A N 1
ATOM 643 C CA . GLN A 1 93 ? -7.205 3.967 15.420 1.00 94.00 93 GLN A CA 1
ATOM 644 C C . GLN A 1 93 ? -5.892 4.678 15.052 1.00 94.00 93 GLN A C 1
ATOM 646 O O . GLN A 1 93 ? -5.673 5.022 13.893 1.00 94.00 93 GLN A O 1
ATOM 651 N N . ALA A 1 94 ? -5.002 4.889 16.027 1.00 95.50 94 ALA A N 1
ATOM 652 C CA . ALA A 1 94 ? -3.738 5.595 15.808 1.00 95.50 94 ALA A CA 1
ATOM 653 C C . ALA A 1 94 ? -2.819 4.836 14.838 1.00 95.50 94 ALA A C 1
ATOM 655 O O . ALA A 1 94 ? -2.243 5.423 13.921 1.00 95.50 94 ALA A O 1
ATOM 656 N N . GLN A 1 95 ? -2.728 3.515 15.000 1.00 94.94 95 GLN A N 1
ATOM 657 C CA . GLN A 1 95 ? -1.910 2.681 14.131 1.00 94.94 95 GLN A CA 1
ATOM 658 C C . GLN A 1 95 ? -2.499 2.589 12.723 1.00 94.94 95 GLN A C 1
ATOM 660 O O . GLN A 1 95 ? -1.763 2.684 11.744 1.00 94.94 95 GLN A O 1
ATOM 665 N N . LEU A 1 96 ? -3.825 2.495 12.620 1.00 95.81 96 LEU A N 1
ATOM 666 C CA . LEU A 1 96 ? -4.525 2.532 11.344 1.00 95.81 96 LEU A CA 1
ATOM 667 C C . LEU A 1 96 ? -4.242 3.827 10.566 1.00 95.81 96 LEU A C 1
ATOM 669 O O . LEU A 1 96 ? -3.957 3.765 9.375 1.00 95.81 96 LEU A O 1
ATOM 673 N N . GLN A 1 97 ? -4.278 4.988 11.227 1.00 95.94 97 GLN A N 1
ATOM 674 C CA . GLN A 1 97 ? -3.973 6.278 10.594 1.00 95.94 97 GLN A CA 1
ATOM 675 C C . GLN A 1 97 ? -2.508 6.375 10.147 1.00 95.94 97 GLN A C 1
ATOM 677 O O . GLN A 1 97 ? -2.219 6.862 9.052 1.00 95.94 97 GLN A O 1
ATOM 682 N N . SER A 1 98 ? -1.579 5.871 10.965 1.00 97.38 98 SER A N 1
ATOM 683 C CA . SER A 1 98 ? -0.157 5.788 10.607 1.00 97.38 98 SER A CA 1
ATOM 684 C C . SER A 1 98 ? 0.062 4.926 9.359 1.00 97.38 98 SER A C 1
ATOM 686 O O . SER A 1 98 ? 0.739 5.331 8.411 1.00 97.38 98 SER A O 1
ATOM 688 N N . GLU A 1 99 ? -0.579 3.761 9.316 1.00 97.50 99 GLU A N 1
ATOM 689 C CA . GLU A 1 99 ? -0.498 2.825 8.197 1.00 97.50 99 GLU A CA 1
ATOM 690 C C . GLU A 1 99 ? -1.181 3.387 6.951 1.00 97.50 99 GLU A C 1
ATOM 692 O O . GLU A 1 99 ? -0.604 3.327 5.871 1.00 97.50 99 GLU A O 1
ATOM 697 N N . LEU A 1 100 ? -2.332 4.049 7.089 1.00 96.75 100 LEU A N 1
ATOM 698 C CA . LEU A 1 100 ? -2.996 4.745 5.988 1.00 96.75 100 LEU A CA 1
ATOM 699 C C . LEU A 1 100 ? -2.083 5.799 5.357 1.00 96.75 100 LEU A C 1
ATOM 701 O O . LEU A 1 100 ? -1.936 5.830 4.136 1.00 96.75 100 LEU A O 1
ATOM 705 N N . LYS A 1 101 ? -1.424 6.624 6.178 1.00 97.69 101 LYS A N 1
ATOM 706 C CA . LYS A 1 101 ? -0.472 7.633 5.701 1.00 97.69 101 LYS A CA 1
ATOM 707 C C . LYS A 1 101 ? 0.724 6.993 4.996 1.00 97.69 101 LYS A C 1
ATOM 709 O O . LYS A 1 101 ? 1.106 7.454 3.921 1.00 97.69 101 LYS A O 1
ATOM 714 N N . ARG A 1 102 ? 1.293 5.923 5.566 1.00 98.06 102 ARG A N 1
ATOM 715 C CA . ARG A 1 102 ? 2.414 5.191 4.954 1.00 98.06 102 ARG A CA 1
ATOM 716 C C . ARG A 1 102 ? 2.013 4.598 3.604 1.00 98.06 102 ARG A C 1
ATOM 718 O O . ARG A 1 102 ? 2.684 4.847 2.608 1.00 98.06 102 ARG A O 1
ATOM 725 N N . CYS A 1 103 ? 0.910 3.854 3.560 1.00 97.81 103 CYS A N 1
ATOM 726 C CA . CYS A 1 103 ? 0.444 3.187 2.349 1.00 97.81 103 CYS A CA 1
ATOM 727 C C . CYS A 1 103 ? 0.005 4.201 1.273 1.00 97.81 103 CYS A C 1
ATOM 729 O O . CYS A 1 103 ? 0.289 4.032 0.090 1.00 97.81 103 CYS A O 1
ATOM 731 N N . GLY A 1 104 ? -0.618 5.313 1.671 1.00 96.94 104 GLY A N 1
ATOM 732 C CA . GLY A 1 104 ? -0.910 6.423 0.762 1.00 96.94 104 GLY A CA 1
ATOM 733 C C . GLY A 1 104 ? 0.357 7.043 0.158 1.00 96.94 104 GLY A C 1
ATOM 734 O O . GLY A 1 104 ? 0.400 7.301 -1.044 1.00 96.94 104 GLY A O 1
ATOM 735 N N . GLY A 1 105 ? 1.411 7.226 0.962 1.00 97.94 105 GLY A N 1
ATOM 736 C CA . GLY A 1 105 ? 2.710 7.720 0.494 1.00 97.94 105 GLY A CA 1
ATOM 737 C C . GLY A 1 105 ? 3.372 6.791 -0.527 1.00 97.94 105 GLY A C 1
ATOM 738 O O . GLY A 1 105 ? 3.810 7.245 -1.584 1.00 97.94 105 GLY A O 1
ATOM 739 N N . ASP A 1 106 ? 3.373 5.488 -0.253 1.00 97.06 106 ASP A N 1
ATOM 740 C CA . ASP A 1 106 ? 3.877 4.448 -1.158 1.00 97.06 106 ASP A CA 1
ATOM 741 C C . ASP A 1 106 ? 3.133 4.430 -2.505 1.00 97.06 106 ASP A C 1
ATOM 743 O O . ASP A 1 106 ? 3.760 4.349 -3.571 1.00 97.06 106 ASP A O 1
ATOM 747 N N . LEU A 1 107 ? 1.798 4.516 -2.469 1.00 97.06 107 LEU A N 1
ATOM 748 C CA . LEU A 1 107 ? 0.960 4.584 -3.667 1.00 97.06 107 LEU A CA 1
ATOM 749 C C . LEU A 1 107 ? 1.250 5.848 -4.475 1.00 97.06 107 LEU A C 1
ATOM 751 O O . LEU A 1 107 ? 1.459 5.759 -5.683 1.00 97.06 107 LEU A O 1
ATOM 755 N N . ASN A 1 108 ? 1.328 7.007 -3.817 1.00 97.06 108 ASN A N 1
ATOM 756 C CA . ASN A 1 108 ? 1.627 8.272 -4.481 1.00 97.06 108 ASN A CA 1
ATOM 757 C C . ASN A 1 108 ? 3.016 8.255 -5.137 1.00 97.06 108 ASN A C 1
ATOM 759 O O . ASN A 1 108 ? 3.164 8.625 -6.301 1.00 97.06 108 ASN A O 1
ATOM 763 N N . ALA A 1 109 ? 4.029 7.745 -4.430 1.00 97.12 109 ALA A N 1
ATOM 764 C CA . ALA A 1 109 ? 5.375 7.585 -4.971 1.00 97.12 109 ALA A CA 1
ATOM 765 C C . ALA A 1 109 ? 5.395 6.651 -6.193 1.00 97.12 109 ALA A C 1
ATOM 767 O O . ALA A 1 109 ? 6.098 6.909 -7.170 1.00 97.12 109 ALA A O 1
ATOM 768 N N . SER A 1 110 ? 4.605 5.578 -6.162 1.00 96.31 110 SER A N 1
ATOM 769 C CA . SER A 1 110 ? 4.490 4.636 -7.281 1.00 96.31 110 SER A CA 1
ATOM 770 C C . SER A 1 110 ? 3.758 5.243 -8.475 1.00 96.31 110 SER A C 1
ATOM 772 O O . SER A 1 110 ? 4.195 5.059 -9.608 1.00 96.31 110 SER A O 1
ATOM 774 N N . GLY A 1 111 ? 2.703 6.022 -8.225 1.00 95.81 111 GLY A N 1
ATOM 775 C CA . GLY A 1 111 ? 2.003 6.795 -9.248 1.00 95.81 111 GLY A CA 1
ATOM 776 C C . GLY A 1 111 ? 2.921 7.805 -9.938 1.00 95.81 111 GLY A C 1
ATOM 777 O O . GLY A 1 111 ? 2.936 7.874 -11.163 1.00 95.81 111 GLY A O 1
ATOM 778 N N . GLY A 1 112 ? 3.757 8.514 -9.172 1.00 96.75 112 GLY A N 1
ATOM 779 C CA . GLY A 1 112 ? 4.754 9.440 -9.719 1.00 96.75 112 GLY A CA 1
ATOM 780 C C . GLY A 1 112 ? 5.774 8.748 -10.628 1.00 96.75 112 GLY A C 1
ATOM 781 O O . GLY A 1 112 ? 6.034 9.219 -11.733 1.00 96.75 112 GLY A O 1
ATOM 782 N N . LYS A 1 113 ? 6.298 7.587 -10.210 1.00 96.25 113 LYS A N 1
ATOM 783 C CA . LYS A 1 113 ? 7.216 6.777 -11.034 1.00 96.25 113 LYS A CA 1
ATOM 784 C C . LYS A 1 113 ? 6.560 6.296 -12.327 1.00 96.25 113 LYS A C 1
ATOM 786 O O . LYS A 1 113 ? 7.182 6.353 -13.382 1.00 96.25 113 LYS A O 1
ATOM 791 N N . LEU A 1 114 ? 5.311 5.841 -12.245 1.00 96.25 114 LEU A N 1
ATOM 792 C CA . LEU A 1 114 ? 4.561 5.380 -13.409 1.00 96.25 114 LEU A CA 1
ATOM 793 C C . LEU A 1 114 ? 4.290 6.528 -14.393 1.00 96.25 114 LEU A C 1
ATOM 795 O O . LEU A 1 114 ? 4.500 6.368 -15.591 1.00 96.25 114 LEU A O 1
ATOM 799 N N . GLY A 1 115 ? 3.887 7.698 -13.890 1.00 96.25 115 GLY A N 1
ATOM 800 C CA . GLY A 1 115 ? 3.700 8.896 -14.708 1.00 96.25 115 GLY A CA 1
ATOM 801 C C . GLY A 1 115 ? 4.983 9.321 -15.425 1.00 96.25 115 GLY A C 1
ATOM 802 O O . GLY A 1 115 ? 4.954 9.566 -16.629 1.00 96.25 115 GLY A O 1
ATOM 803 N N . ALA A 1 116 ? 6.117 9.327 -14.719 1.00 96.94 116 ALA A N 1
ATOM 804 C CA . ALA A 1 116 ? 7.421 9.630 -15.310 1.00 96.94 116 ALA A CA 1
ATOM 805 C C . ALA A 1 116 ? 7.814 8.618 -16.401 1.00 96.94 116 ALA A C 1
ATOM 807 O O . ALA A 1 116 ? 8.263 9.011 -17.475 1.00 96.94 116 ALA A O 1
ATOM 808 N N . ALA A 1 117 ? 7.586 7.321 -16.167 1.00 95.94 117 ALA A N 1
ATOM 809 C CA . ALA A 1 117 ? 7.841 6.286 -17.167 1.00 95.94 117 ALA A CA 1
ATOM 810 C C . ALA A 1 117 ? 6.990 6.487 -18.434 1.00 95.94 117 ALA A C 1
ATOM 812 O O . ALA A 1 117 ? 7.506 6.367 -19.543 1.00 95.94 117 ALA A O 1
ATOM 813 N N . PHE A 1 118 ? 5.710 6.850 -18.292 1.00 95.38 118 PHE A N 1
ATOM 814 C CA . PHE A 1 118 ? 4.855 7.163 -19.441 1.00 95.38 118 PHE A CA 1
ATOM 815 C C . PHE A 1 118 ? 5.310 8.409 -20.201 1.00 95.38 118 PHE A C 1
ATOM 817 O O . PHE A 1 118 ? 5.318 8.390 -21.429 1.00 95.38 118 PHE A O 1
ATOM 824 N N . GLN A 1 119 ? 5.729 9.466 -19.503 1.00 96.31 119 GLN A N 1
ATOM 825 C CA . GLN A 1 119 ? 6.296 10.657 -20.146 1.00 96.31 119 GLN A CA 1
ATOM 826 C C . GLN A 1 119 ? 7.555 10.312 -20.945 1.00 96.31 119 GLN A C 1
ATOM 828 O O . GLN A 1 119 ? 7.702 10.743 -22.086 1.00 96.31 119 GLN A O 1
ATOM 833 N N . GLN A 1 120 ? 8.433 9.479 -20.384 1.00 95.69 120 GLN A N 1
ATOM 834 C CA . GLN A 1 120 ? 9.624 9.012 -21.085 1.00 95.69 120 GLN A CA 1
ATOM 835 C C . GLN A 1 120 ? 9.258 8.176 -22.321 1.00 95.69 120 GLN A C 1
ATOM 837 O O . GLN A 1 120 ? 9.830 8.369 -23.390 1.00 95.69 120 GLN A O 1
ATOM 842 N N . LEU A 1 121 ? 8.272 7.279 -22.215 1.00 94.06 121 LEU A N 1
ATOM 843 C CA . LEU A 1 121 ? 7.785 6.496 -23.357 1.00 94.06 121 LEU A CA 1
ATOM 844 C C . LEU A 1 121 ? 7.202 7.383 -24.467 1.00 94.06 121 LEU A C 1
ATOM 846 O O . LEU A 1 121 ? 7.435 7.103 -25.638 1.00 94.06 121 LEU A O 1
ATOM 850 N N . GLN A 1 122 ? 6.503 8.468 -24.125 1.00 93.94 122 GLN A N 1
ATOM 851 C CA . GLN A 1 122 ? 5.987 9.436 -25.104 1.00 93.94 122 GLN A CA 1
ATOM 852 C C . GLN A 1 122 ? 7.104 10.194 -25.835 1.00 93.94 122 GLN A C 1
ATOM 854 O O . GLN A 1 122 ? 6.937 10.530 -27.002 1.00 93.94 122 GLN A O 1
ATOM 859 N N . GLN A 1 123 ? 8.242 10.435 -25.177 1.00 93.50 123 GLN A N 1
ATOM 860 C CA . GLN A 1 123 ? 9.420 11.060 -25.794 1.00 93.50 123 GLN A CA 1
ATOM 861 C C . GLN A 1 123 ? 10.201 10.095 -26.696 1.00 93.50 123 GLN A C 1
ATOM 863 O O . GLN A 1 123 ? 10.844 10.531 -27.646 1.00 93.50 123 GLN A O 1
ATOM 868 N N . MET A 1 124 ? 10.167 8.793 -26.388 1.00 89.69 124 MET A N 1
ATOM 869 C CA . MET A 1 124 ? 10.851 7.749 -27.163 1.00 89.69 124 MET A CA 1
ATOM 870 C C . MET A 1 124 ? 9.994 7.177 -28.298 1.00 89.69 124 MET A C 1
ATOM 872 O O . MET A 1 124 ? 10.523 6.505 -29.183 1.00 89.69 124 MET A O 1
ATOM 876 N N . GLY A 1 125 ? 8.678 7.396 -28.271 1.00 84.56 125 GLY A N 1
ATOM 877 C CA . GLY A 1 125 ? 7.788 6.946 -29.331 1.00 84.56 125 GLY A CA 1
ATOM 878 C C . GLY A 1 125 ? 8.108 7.659 -30.649 1.00 84.56 125 GLY A C 1
ATOM 879 O O . GLY A 1 125 ? 8.344 8.870 -30.631 1.00 84.56 125 GLY A O 1
ATOM 880 N N . PRO A 1 126 ? 8.101 6.958 -31.802 1.00 73.44 126 PRO A N 1
ATOM 881 C CA . PRO A 1 126 ? 8.099 7.653 -33.082 1.00 73.44 126 PRO A CA 1
ATOM 882 C C . PRO A 1 126 ? 6.921 8.631 -33.072 1.00 73.44 126 PRO A C 1
ATOM 884 O O . PRO A 1 126 ? 5.843 8.266 -32.589 1.00 73.44 126 PRO A O 1
ATOM 887 N N . ALA A 1 127 ? 7.122 9.861 -33.571 1.00 61.66 127 ALA A N 1
ATOM 888 C CA . ALA A 1 127 ? 6.011 10.769 -33.849 1.00 61.66 127 ALA A CA 1
ATOM 889 C C . ALA A 1 127 ? 4.931 9.927 -34.521 1.00 61.66 127 ALA A C 1
ATOM 891 O O . ALA A 1 127 ? 5.250 9.256 -35.508 1.00 61.66 127 ALA A O 1
ATOM 892 N N . ALA A 1 128 ? 3.740 9.853 -33.905 1.00 61.75 128 ALA A N 1
ATOM 893 C CA . ALA A 1 128 ? 2.664 8.992 -34.379 1.00 61.75 128 ALA A CA 1
ATOM 894 C C . ALA A 1 128 ? 2.639 9.123 -35.904 1.00 61.75 128 ALA A C 1
ATOM 896 O O . ALA A 1 128 ? 2.568 10.269 -36.367 1.00 61.75 128 ALA A O 1
ATOM 897 N N . PRO A 1 129 ? 2.831 8.029 -36.677 1.00 60.91 129 PRO A N 1
ATOM 898 C CA . PRO A 1 129 ? 2.832 8.143 -38.124 1.00 60.91 129 PRO A CA 1
ATOM 899 C C . PRO A 1 129 ? 1.564 8.906 -38.454 1.00 60.91 129 PRO A C 1
ATOM 901 O O . PRO A 1 129 ? 0.509 8.547 -37.923 1.00 60.91 129 PRO A O 1
ATOM 904 N N . ALA A 1 130 ? 1.695 10.016 -39.186 1.00 62.97 130 ALA A N 1
ATOM 905 C CA . ALA A 1 130 ? 0.558 10.808 -39.613 1.00 62.97 130 ALA A CA 1
ATOM 906 C C . ALA A 1 130 ? -0.335 9.851 -40.397 1.00 62.97 130 ALA A C 1
ATOM 908 O O . ALA A 1 130 ? -0.091 9.568 -41.569 1.00 62.97 130 ALA A O 1
ATOM 909 N N . GLY A 1 131 ? -1.276 9.228 -39.691 1.00 70.75 131 GLY A N 1
ATOM 910 C CA . GLY A 1 131 ? -2.168 8.260 -40.279 1.00 70.75 131 GLY A CA 1
ATOM 911 C C . GLY A 1 131 ? -2.932 8.995 -41.371 1.00 70.75 131 GLY A C 1
ATOM 912 O O . GLY A 1 131 ? -3.211 10.189 -41.202 1.00 70.75 131 GLY A O 1
ATOM 913 N N . PRO A 1 132 ? -3.255 8.333 -42.494 1.00 68.19 132 PRO A N 1
ATOM 914 C CA . PRO A 1 132 ? -4.164 8.924 -43.461 1.00 68.19 132 PRO A CA 1
ATOM 915 C C . PRO A 1 132 ? -5.400 9.423 -42.710 1.00 68.19 132 PRO A C 1
ATOM 917 O O . PRO A 1 132 ? -5.894 8.738 -41.809 1.00 68.19 132 PRO A O 1
ATOM 920 N N . ALA A 1 133 ? -5.815 10.652 -43.032 1.00 69.88 133 ALA A N 1
ATOM 921 C CA . ALA A 1 133 ? -6.912 11.343 -42.369 1.00 69.88 133 ALA A CA 1
ATOM 922 C C . ALA A 1 133 ? -8.079 10.370 -42.127 1.00 69.88 133 ALA A C 1
ATOM 924 O O . ALA A 1 133 ? -8.403 9.605 -43.043 1.00 69.88 133 ALA A O 1
ATOM 925 N N . PRO A 1 134 ? -8.677 10.352 -40.919 1.00 67.50 134 PRO A N 1
ATOM 926 C CA . PRO A 1 134 ? -9.730 9.404 -40.592 1.00 67.50 134 PRO A CA 1
ATOM 927 C C . PRO A 1 134 ? -10.803 9.455 -41.676 1.00 67.50 134 PRO A C 1
ATOM 929 O O . PRO A 1 134 ? -11.414 10.499 -41.910 1.00 67.50 134 PRO A O 1
ATOM 932 N N . ALA A 1 135 ? -10.993 8.325 -42.362 1.00 70.44 135 ALA A N 1
ATOM 933 C CA . ALA A 1 135 ? -12.116 8.159 -43.265 1.00 70.44 135 ALA A CA 1
ATOM 934 C C . ALA A 1 135 ? -13.389 8.466 -42.469 1.00 70.44 135 ALA A C 1
ATOM 936 O O . ALA A 1 135 ? -13.537 7.997 -41.337 1.00 70.44 135 ALA A O 1
ATOM 937 N N . ALA A 1 136 ? -14.253 9.306 -43.042 1.00 69.62 136 ALA A N 1
ATOM 938 C CA . ALA A 1 136 ? -15.491 9.750 -42.417 1.00 69.62 136 ALA A CA 1
ATOM 939 C C . ALA A 1 136 ? -16.221 8.558 -41.783 1.00 69.62 136 ALA A C 1
ATOM 941 O O . ALA A 1 136 ? -16.432 7.533 -42.435 1.00 69.62 136 ALA A O 1
ATOM 942 N N . ALA A 1 137 ? -16.555 8.685 -40.497 1.00 66.31 137 ALA A N 1
ATOM 943 C CA . ALA A 1 137 ? -17.205 7.617 -39.755 1.00 66.31 137 ALA A CA 1
ATOM 944 C C . ALA A 1 137 ? -18.499 7.187 -40.476 1.00 66.31 137 ALA A C 1
ATOM 946 O O . ALA A 1 137 ? -19.283 8.058 -40.872 1.00 66.31 137 ALA A O 1
ATOM 947 N N . PRO A 1 138 ? -18.745 5.875 -40.647 1.00 69.19 138 PRO A N 1
ATOM 948 C CA . PRO A 1 138 ? -19.999 5.398 -41.202 1.00 69.19 138 PRO A CA 1
ATOM 949 C C . PRO A 1 138 ? -21.151 5.842 -40.300 1.00 69.19 138 PRO A C 1
ATOM 951 O O . PRO A 1 138 ? -21.101 5.715 -39.075 1.00 69.19 138 PRO A O 1
ATOM 954 N N . THR A 1 139 ? -22.185 6.393 -40.924 1.00 71.75 139 THR A N 1
ATOM 955 C CA . THR A 1 139 ? -23.418 6.810 -40.259 1.00 71.75 139 THR A CA 1
ATOM 956 C C . THR A 1 139 ? -24.038 5.593 -39.557 1.00 71.75 139 THR A C 1
ATOM 958 O O . THR A 1 139 ? -24.162 4.542 -40.192 1.00 71.75 139 THR A O 1
ATOM 961 N N . PRO A 1 140 ? -24.409 5.678 -38.265 1.00 63.56 140 PRO A N 1
ATOM 962 C CA . PRO A 1 140 ? -25.001 4.547 -37.561 1.00 63.56 140 PRO A CA 1
ATOM 963 C C . PRO A 1 140 ? -26.316 4.132 -38.230 1.00 63.56 140 PRO A C 1
ATOM 965 O O . PRO A 1 140 ? -27.189 4.962 -38.489 1.00 63.56 140 PRO A O 1
ATOM 968 N N . ALA A 1 141 ? -26.442 2.837 -38.523 1.00 66.50 141 ALA A N 1
ATOM 969 C CA . ALA A 1 141 ? -27.654 2.263 -39.091 1.00 66.50 141 ALA A CA 1
ATOM 970 C C . ALA A 1 141 ? -28.818 2.338 -38.077 1.00 66.50 141 ALA A C 1
ATOM 972 O O . ALA A 1 141 ? -28.592 2.140 -36.876 1.00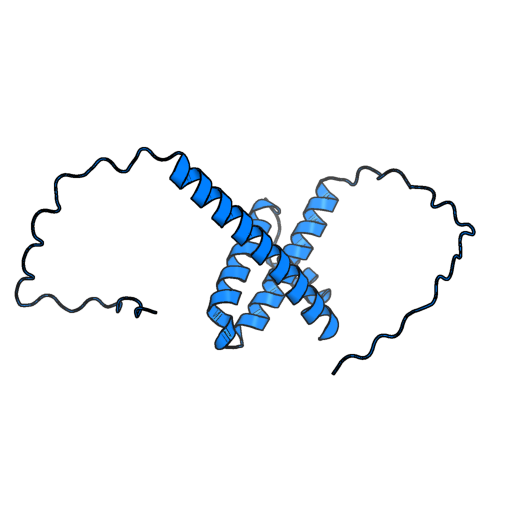 66.50 141 ALA A O 1
ATOM 973 N N . PRO A 1 142 ? -30.066 2.578 -38.522 1.00 67.50 142 PRO A N 1
ATOM 974 C CA . PRO A 1 142 ? -31.220 2.594 -37.630 1.00 67.50 142 PRO A CA 1
ATOM 975 C C . PRO A 1 142 ? -31.413 1.213 -36.981 1.00 67.50 142 PRO A C 1
ATOM 977 O O . PRO A 1 142 ? -31.600 0.226 -37.687 1.00 67.50 142 PRO A O 1
ATOM 980 N N . GLY A 1 143 ? -31.378 1.143 -35.644 1.00 72.31 143 GLY A N 1
ATOM 981 C CA . GLY A 1 143 ? -31.756 -0.057 -34.880 1.00 72.31 143 GLY A CA 1
ATOM 982 C C . GLY A 1 143 ? -30.679 -0.694 -33.994 1.00 72.31 143 GLY A C 1
ATOM 983 O O . GLY A 1 143 ? -30.954 -1.720 -33.377 1.00 72.31 143 GLY A O 1
ATOM 984 N N . GLN A 1 144 ? -29.475 -0.124 -33.882 1.00 67.88 144 GLN A N 1
ATOM 985 C CA . GLN A 1 144 ? -28.481 -0.634 -32.928 1.00 67.88 144 GLN A CA 1
ATOM 986 C C . GLN A 1 144 ? -28.834 -0.226 -31.479 1.00 67.88 144 GLN A C 1
ATOM 988 O O . GLN A 1 144 ? -29.057 0.961 -31.229 1.00 67.88 144 GLN A O 1
ATOM 993 N N . PRO A 1 145 ? -28.898 -1.171 -30.516 1.00 62.12 145 PRO A N 1
ATOM 994 C CA . PRO A 1 145 ? -29.161 -0.854 -29.115 1.00 62.12 145 PRO A CA 1
ATOM 995 C C . PRO A 1 145 ? -28.012 -0.030 -28.523 1.00 62.12 145 PRO A C 1
ATOM 997 O O . PRO A 1 145 ? -26.840 -0.273 -28.811 1.00 62.12 145 PRO A O 1
ATOM 1000 N N . ALA A 1 146 ? -28.363 0.958 -27.698 1.00 65.94 146 ALA A N 1
ATOM 1001 C CA . ALA A 1 146 ? -27.406 1.873 -27.085 1.00 65.94 146 ALA A CA 1
ATOM 1002 C C . ALA A 1 146 ? -26.330 1.122 -26.267 1.00 65.94 146 ALA A C 1
ATOM 1004 O O . ALA A 1 146 ? -26.647 0.123 -25.613 1.00 65.94 146 ALA A O 1
ATOM 1005 N N . PRO A 1 147 ? -25.067 1.591 -26.267 1.00 67.00 147 PRO A N 1
ATOM 1006 C CA . PRO A 1 147 ? -24.005 0.974 -25.484 1.00 67.00 147 PRO A CA 1
ATOM 1007 C C . PRO A 1 147 ? -24.352 0.993 -23.989 1.00 67.00 147 PRO A C 1
ATOM 1009 O O . PRO A 1 147 ? -24.712 2.024 -23.427 1.00 67.00 147 PRO A O 1
ATOM 1012 N N . LEU A 1 148 ? -24.187 -0.164 -23.344 1.00 77.25 148 LEU A N 1
ATOM 1013 C CA . LEU A 1 148 ? -24.427 -0.401 -21.912 1.00 77.25 148 LEU A CA 1
ATOM 1014 C C . LEU A 1 148 ? -23.527 0.422 -20.974 1.00 77.25 148 LEU A C 1
ATOM 1016 O O . LEU A 1 148 ? -23.755 0.435 -19.766 1.00 77.25 148 LEU A O 1
ATOM 1020 N N . PHE A 1 149 ? -22.517 1.107 -21.511 1.00 67.19 149 PHE A N 1
ATOM 1021 C CA . PHE A 1 149 ? -21.618 1.960 -20.747 1.00 67.19 149 PHE A CA 1
ATOM 1022 C C . PHE A 1 149 ? -21.718 3.401 -21.250 1.00 67.19 149 PHE A C 1
ATOM 1024 O O . PHE A 1 149 ? -21.320 3.670 -22.388 1.00 67.19 149 PHE A O 1
ATOM 1031 N N . PRO A 1 150 ? -22.228 4.338 -20.430 1.00 69.56 150 PRO A N 1
ATOM 1032 C CA . PRO A 1 150 ? -22.179 5.745 -20.777 1.00 69.56 150 PRO A CA 1
ATOM 1033 C C . PRO A 1 150 ? -20.713 6.207 -20.819 1.00 69.56 150 PRO A C 1
ATOM 1035 O O . PRO A 1 150 ? -19.910 5.783 -19.980 1.00 69.56 150 PRO A O 1
ATOM 1038 N N . PRO A 1 151 ? -20.337 7.068 -21.779 1.00 72.56 151 PRO A N 1
ATOM 1039 C CA . PRO A 1 151 ? -19.011 7.665 -21.789 1.00 72.56 151 PRO A CA 1
ATOM 1040 C C . PRO A 1 151 ? -18.792 8.490 -20.506 1.00 72.56 151 PRO A C 1
ATOM 1042 O O . PRO A 1 151 ? -19.747 9.062 -19.971 1.00 72.56 151 PRO A O 1
ATOM 1045 N N . PRO A 1 152 ? -17.553 8.565 -19.990 1.00 67.88 152 PRO A N 1
ATOM 1046 C CA . PRO A 1 152 ? -17.250 9.391 -18.828 1.00 67.88 152 PRO A CA 1
ATOM 1047 C C . PRO A 1 152 ? -17.560 10.864 -19.132 1.00 67.88 152 PRO A C 1
ATOM 1049 O O . PRO A 1 152 ? -17.213 11.367 -20.201 1.00 67.88 152 PRO A O 1
ATOM 1052 N N . ALA A 1 153 ? -18.214 11.552 -18.193 1.00 68.44 153 ALA A N 1
ATOM 1053 C CA . ALA A 1 153 ? -18.555 12.964 -18.345 1.00 68.44 153 ALA A CA 1
ATOM 1054 C C . ALA A 1 153 ? -17.284 13.828 -18.501 1.00 68.44 153 ALA A C 1
ATOM 1056 O O . ALA A 1 153 ? -16.300 13.587 -17.788 1.00 68.44 153 ALA A O 1
ATOM 1057 N N . PRO A 1 154 ? -17.287 14.830 -19.400 1.00 72.19 154 PRO A N 1
ATOM 1058 C CA . PRO A 1 154 ? -16.194 15.790 -19.489 1.00 72.19 154 PRO A CA 1
ATOM 1059 C C . PRO A 1 154 ? -16.089 16.586 -18.179 1.00 72.19 154 PRO A C 1
ATOM 1061 O O . PRO A 1 154 ? -17.106 16.920 -17.569 1.00 72.19 154 PRO A O 1
ATOM 1064 N N . LYS A 1 155 ? -14.853 16.843 -17.740 1.00 67.50 155 LYS A N 1
ATOM 1065 C CA . LYS A 1 155 ? -14.549 17.731 -16.609 1.00 67.50 155 LYS A CA 1
ATOM 1066 C C . LYS A 1 155 ? -14.466 19.178 -17.062 1.00 67.50 155 LYS A C 1
ATOM 1068 O O . LYS A 1 155 ? -13.935 19.389 -18.174 1.00 67.50 155 LYS A O 1
#

Secondary structure (DSSP, 8-state):
---------------------------HHHHHHHHHHHHHHHHHHHHHHTTSTTTHHHHHHHHHHHHHHHHHH-TT--HHHHHHHHHHH--HHHHHHHHHHHHHHHHHHHHHHHHHHHHHHHHHS-----------PPPPPTTPPPPSSPPPPP-

Mean predicted aligned error: 13.55 Å

pLDDT: mean 83.05, std 15.77, range [49.41, 98.19]

Nearest PDB structures (foldseek):
  7vg4-assembly3_E  TM=4.823E-01  e=8.912E+00  Methylorubrum extorquens AM1

Radius of gyration: 25.65 Å; Cα contacts (8 Å, |Δi|>4): 67; chains: 1; bounding box: 61×61×67 Å

Solvent-accessible surface area (backbone atoms only — not comparable to full-atom values): 9700 Å² total; per-residue (Å²): 136,90,81,88,83,82,89,79,92,77,88,80,91,76,90,77,86,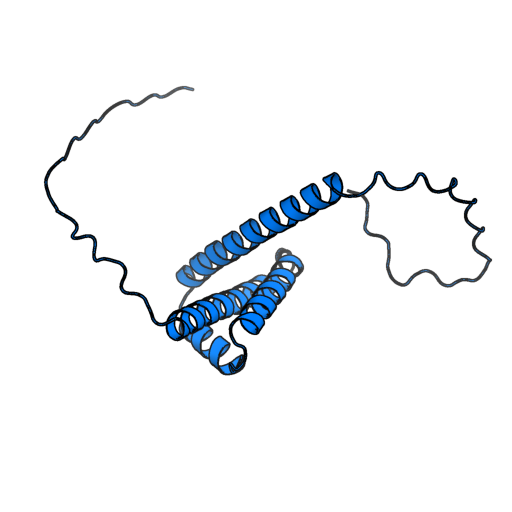76,77,76,73,74,83,73,85,70,57,66,67,59,52,43,51,55,51,41,38,52,30,28,37,39,31,54,48,21,57,58,46,33,70,43,78,94,38,24,72,62,20,51,53,49,26,52,53,28,50,54,55,29,52,74,62,39,86,82,58,60,63,66,63,41,39,53,53,21,52,72,70,57,66,61,69,70,47,47,52,54,47,44,53,51,45,50,50,55,51,51,54,48,50,52,53,50,51,51,51,51,54,52,49,62,72,70,46,73,74,73,72,83,63,78,75,80,72,79,77,78,77,84,68,93,83,72,78,77,73,95,64,79,78,81,79,86,130

Foldseek 3Di:
DDDDDDDDDDDDPDDDPPPPPDPDPPDVLVVLLVLLLLLLLQLVLLVVQLVPVVCVVVSVVLNVVSVVVNCVSCVPDDSVVSNVVSVVVQDDDVSSVVSPVVSVVVVVVVVVVVVVVVVVVVVVDDPPPPPPDPDPDPDDDPDDDDDPDDDDDDD